Protein 3MVN (pdb70)

Secondary structure (DSSP, 8-state):
--EEEEEETTEEEEE----SHHHHHHHHHHHHHHHTTSPEEEEE----HHHHHHHTT-SEEEEE----HHHHHTT--S-EEEESSHHHH--HHHH--TT-EEE---S-GGGHHHHHHHHT-

B-factor: mean 29.91, std 10.22, range [14.6, 93.01]

InterPro domains:
  IPR000713 Mur ligase, N-terminal catalytic domain [PF01225] (5-102)
  IPR004101 Mur ligase, C-terminal [PF02875] (316-438)
  IPR005757 Murein peptide ligase [MF_02020] (4-452)
  IPR005757 Murein peptide ligase [TIGR01081] (5-451)
  IPR013221 Mur ligase, central [PF08245] (111-294)
  IPR036565 Mur-like, catalytic domain superfamily [G3DSA:3.40.1190.10] (94-316)
  IPR036565 Mur-like, catalytic domain superfamily [SSF53623] (97-311)
  IPR036615 Mur ligase, C-terminal domain superfamily [G3DSA:3.90.190.20] (317-453)
  IPR036615 Mur ligase, C-terminal domain superfamily [SSF53244] (314-451)
  IPR050061 Peptidoglycan biosynthesis MurCDEF [PTHR43445] (1-453)

Sequence (121 aa):
RLEVKGVVNNITVYDDFAHHPTAITATIDALRAKVGQQRILAVLEPRKHELATSLQDADSVFIYQPWQVSEVLANLAQPAISADDVDELVRIVQQAKPNDHILISNGAFGGIHQQKLLTALA

Radius of gyration: 12.87 Å; Cα contacts (8 Å, |Δi|>4): 225; chains: 1; bounding box: 28×33×29 Å

CATH classification: 3.90.190.20

Structure (mmCIF, N/CA/C/O backbone):
data_3MVN
#
_entry.id   3MVN
#
_cell.length_a   46.996
_cell.length_b   46.996
_cell.length_c   106.628
_cell.angle_alpha   90.00
_cell.angle_beta   90.00
_cell.angle_gamma   90.00
#
_symmetry.space_group_name_H-M   'P 41 21 2'
#
loop_
_entity.id
_entity.type
_entity.pdbx_description
1 polymer 'UDP-N-acetylmuramate:L-alanyl-gamma-D-glutamyl-medo-diaminopimelate ligase'
2 water water
#
loop_
_atom_site.group_PDB
_atom_site.id
_atom_site.type_symbol
_atom_site.label_atom_id
_atom_site.label_alt_id
_atom_site.label_comp_id
_atom_site.label_asym_id
_atom_site.label_entity_id
_atom_site.label_seq_id
_atom_site.pdbx_PDB_ins_code
_atom_site.Cartn_x
_atom_site.Cartn_y
_atom_site.Cartn_z
_atom_site.occupancy
_atom_site.B_iso_or_equiv
_atom_site.auth_seq_id
_atom_site.auth_comp_id
_atom_site.auth_asym_id
_atom_site.auth_atom_id
_atom_site.pdbx_PDB_model_num
ATOM 1 N N . ARG A 1 27 ? 36.696 -0.175 34.521 1.00 44.13 317 ARG A N 1
ATOM 2 C CA . ARG A 1 27 ? 35.887 -0.319 35.775 1.00 42.92 317 ARG A CA 1
ATOM 3 C C . ARG A 1 27 ? 35.717 1.037 36.453 1.00 40.09 317 ARG A C 1
ATOM 4 O O . ARG A 1 27 ? 36.702 1.678 36.817 1.00 39.85 317 ARG A O 1
ATOM 12 N N . LEU A 1 28 ? 34.470 1.478 36.619 1.00 36.34 318 LEU A N 1
ATOM 13 C CA . LEU A 1 28 ? 34.179 2.763 37.263 1.00 34.11 318 LEU A CA 1
ATOM 14 C C . LEU A 1 28 ? 35.038 3.869 36.658 1.00 33.04 318 LEU A C 1
ATOM 15 O O . LEU A 1 28 ? 35.762 4.594 37.358 1.00 32.06 318 LEU A O 1
ATOM 20 N N . GLU A 1 29 ? 34.962 3.979 35.336 1.00 30.74 319 GLU A N 1
ATOM 21 C CA . GLU A 1 29 ? 35.737 4.968 34.632 1.00 29.76 319 GLU A CA 1
ATOM 22 C C . GLU A 1 29 ? 35.032 6.284 34.814 1.00 26.29 319 GLU A C 1
ATOM 23 O O . GLU A 1 29 ? 33.848 6.409 34.479 1.00 24.46 319 GLU A O 1
ATOM 29 N N . VAL A 1 30 ? 35.768 7.280 35.289 1.00 24.38 320 VAL A N 1
ATOM 30 C CA . VAL A 1 30 ? 35.212 8.622 35.442 1.00 23.19 320 VAL A CA 1
ATOM 31 C C . VAL A 1 30 ? 35.169 9.310 34.087 1.00 23.48 320 VAL A C 1
ATOM 32 O O . VAL A 1 30 ? 36.193 9.498 33.461 1.00 23.53 320 VAL A O 1
ATOM 36 N N . LYS A 1 31 ? 33.963 9.647 33.635 1.00 22.43 321 LYS A N 1
ATOM 37 C CA . LYS A 1 31 ? 33.733 10.306 32.352 1.00 23.83 321 LYS A CA 1
ATOM 38 C C . LYS A 1 31 ? 33.718 11.807 32.454 1.00 24.45 321 LYS A C 1
ATOM 39 O O . LYS A 1 31 ? 33.987 12.490 31.481 1.00 25.10 321 LYS A O 1
ATOM 45 N N . GLY A 1 32 ? 33.414 12.320 33.628 1.00 24.81 322 GLY A N 1
ATOM 46 C CA . GLY A 1 32 ? 33.357 13.766 33.844 1.00 25.34 322 GLY A CA 1
ATOM 47 C C . GLY A 1 32 ? 32.812 14.146 35.211 1.00 26.01 322 GLY A C 1
ATOM 48 O O . GLY A 1 32 ? 32.325 13.294 35.970 1.00 25.14 322 GLY A O 1
ATOM 49 N N . VAL A 1 33 ? 32.919 15.449 35.512 1.00 27.41 323 VAL A N 1
ATOM 50 C CA . VAL A 1 33 ? 32.375 16.064 36.718 1.00 27.03 323 VAL A CA 1
ATOM 51 C C . VAL A 1 33 ? 31.771 17.385 36.296 1.00 27.96 323 VAL A C 1
ATOM 52 O O . VAL A 1 33 ? 32.423 18.208 35.632 1.00 30.26 323 VAL A O 1
ATOM 56 N N . VAL A 1 34 ? 30.499 17.561 36.618 1.00 26.28 324 VAL A N 1
ATOM 57 C CA . VAL A 1 34 ? 29.809 18.809 36.330 1.00 27.12 324 VAL A CA 1
ATOM 58 C C . VAL A 1 34 ? 29.016 19.192 37.572 1.00 25.63 324 VAL A C 1
ATOM 59 O O . VAL A 1 34 ? 28.306 18.361 38.098 1.00 25.13 324 VAL A O 1
ATOM 63 N N . ASN A 1 35 ? 29.157 20.417 38.063 1.00 25.69 325 ASN A N 1
ATOM 64 C CA . ASN A 1 35 ? 28.427 20.858 39.277 1.00 26.73 325 ASN A CA 1
ATOM 65 C C . ASN A 1 35 ? 28.682 19.912 40.464 1.00 25.54 325 ASN A C 1
ATOM 66 O O . ASN A 1 35 ? 27.776 19.574 41.238 1.00 24.60 325 ASN A O 1
ATOM 71 N N . ASN A 1 36 ? 29.938 19.477 40.565 1.00 24.14 326 ASN A N 1
ATOM 72 C CA . ASN A 1 36 ? 30.367 18.529 41.578 1.00 23.60 326 ASN A CA 1
ATOM 73 C C . ASN A 1 36 ? 29.652 17.175 41.551 1.00 22.48 326 ASN A C 1
ATOM 74 O O . ASN A 1 36 ? 29.607 16.474 42.562 1.00 20.44 326 ASN A O 1
ATOM 79 N N . ILE A 1 37 ? 29.100 16.820 40.388 1.00 21.30 327 ILE A N 1
ATOM 80 C CA . ILE A 1 37 ? 28.435 15.538 40.207 1.00 21.47 327 ILE A CA 1
ATOM 81 C C . ILE A 1 37 ? 29.320 14.717 39.313 1.00 21.42 327 ILE A C 1
ATOM 82 O O . ILE A 1 37 ? 29.647 15.176 38.209 1.00 21.89 327 ILE A O 1
ATOM 87 N N . THR A 1 38 ? 29.737 13.532 39.770 1.00 20.86 328 THR A N 1
ATOM 88 C CA . THR A 1 38 ? 30.676 12.700 39.000 1.00 21.21 328 THR A CA 1
ATOM 89 C C . THR A 1 38 ? 29.889 11.678 38.203 1.00 20.75 328 THR A C 1
ATOM 90 O O . THR A 1 38 ? 28.949 11.095 38.727 1.00 19.36 328 THR A O 1
ATOM 94 N N . VAL A 1 39 ? 30.241 11.536 36.929 1.00 20.65 329 VAL A N 1
ATOM 95 C CA . VAL A 1 39 ? 29.589 10.627 36.022 1.00 21.54 329 VAL A CA 1
ATOM 96 C C . VAL A 1 39 ? 30.609 9.525 35.674 1.00 20.88 329 VAL A C 1
ATOM 97 O O . VAL A 1 39 ? 31.750 9.800 35.275 1.00 22.51 329 VAL A O 1
ATOM 101 N N . TYR A 1 40 ? 30.202 8.278 35.875 1.00 20.02 330 TYR A N 1
ATOM 102 C CA . TYR A 1 40 ? 31.037 7.115 35.684 1.00 20.43 330 TYR A CA 1
ATOM 103 C C . TYR A 1 40 ? 30.407 6.176 34.674 1.00 21.82 330 TYR A C 1
ATOM 104 O O . TYR A 1 40 ? 29.179 6.065 34.636 1.00 20.14 330 TYR A O 1
ATOM 113 N N . ASP A 1 41 ? 31.238 5.446 33.917 1.00 21.35 331 ASP A N 1
ATOM 114 C CA . ASP A 1 41 ? 30.732 4.337 33.083 1.00 23.16 331 ASP A CA 1
ATOM 115 C C . ASP A 1 41 ? 31.261 3.010 33.592 1.00 23.68 331 ASP A C 1
ATOM 116 O O . ASP A 1 41 ? 32.425 2.906 33.992 1.00 24.57 331 ASP A O 1
ATOM 121 N N . ASP A 1 42 ? 30.431 1.982 33.572 1.00 24.18 332 ASP A N 1
ATOM 122 C CA . ASP A 1 42 ? 30.907 0.627 33.917 1.00 23.79 332 ASP A CA 1
ATOM 123 C C . ASP A 1 42 ? 30.130 -0.362 33.055 1.00 24.48 332 ASP A C 1
ATOM 124 O O . ASP A 1 42 ? 28.967 -0.127 32.745 1.00 24.08 332 ASP A O 1
ATOM 129 N N . PHE A 1 43 ? 30.762 -1.480 32.702 1.00 25.47 333 PHE A N 1
ATOM 130 C CA . PHE A 1 43 ? 30.134 -2.470 31.850 1.00 27.21 333 PHE A CA 1
ATOM 131 C C . PHE A 1 43 ? 29.153 -3.421 32.558 1.00 28.18 333 PHE A C 1
ATOM 132 O O . PHE A 1 43 ? 28.474 -4.201 31.878 1.00 28.65 333 PHE A O 1
ATOM 140 N N . ALA A 1 44 ? 29.060 -3.378 33.892 1.00 27.77 334 ALA A N 1
ATOM 141 C CA . ALA A 1 44 ? 28.277 -4.350 34.636 1.00 28.99 334 ALA A CA 1
ATOM 142 C C . ALA A 1 44 ? 26.844 -4.291 34.200 1.00 29.16 334 ALA A C 1
ATOM 143 O O . ALA A 1 44 ? 26.289 -3.207 34.017 1.00 29.06 334 ALA A O 1
ATOM 145 N N . HIS A 1 45 ? 26.246 -5.453 33.978 1.00 29.72 335 HIS A N 1
ATOM 146 C CA . HIS A 1 45 ? 24.815 -5.486 33.661 1.00 30.83 335 HIS A CA 1
ATOM 147 C C . HIS A 1 45 ? 24.116 -6.782 34.067 1.00 32.06 335 HIS A C 1
ATOM 148 O O . HIS A 1 45 ? 22.966 -6.999 33.675 1.00 34.98 335 HIS A O 1
ATOM 155 N N . HIS A 1 46 ? 24.801 -7.650 34.814 1.00 32.17 336 HIS A N 1
ATOM 156 C CA . HIS A 1 46 ? 24.200 -8.844 35.434 1.00 33.35 336 HIS A CA 1
ATOM 157 C C . HIS A 1 46 ? 24.260 -8.674 36.975 1.00 31.53 336 HIS A C 1
ATOM 158 O O . HIS A 1 46 ? 25.162 -8.004 37.483 1.00 29.20 336 HIS A O 1
ATOM 165 N N . PRO A 1 47 ? 23.280 -9.237 37.717 1.00 30.96 337 PRO A N 1
ATOM 166 C CA . PRO A 1 47 ? 23.229 -9.023 39.182 1.00 30.58 337 PRO A CA 1
ATOM 167 C C . PRO A 1 47 ? 24.552 -9.088 39.962 1.00 30.58 337 PRO A C 1
ATOM 168 O O . PRO A 1 47 ? 24.862 -8.170 40.733 1.00 28.72 337 PRO A O 1
ATOM 172 N N . THR A 1 48 ? 25.301 -10.175 39.798 1.00 30.78 338 THR A N 1
ATOM 173 C CA . THR A 1 48 ? 26.583 -10.330 40.497 1.00 31.79 338 THR A CA 1
ATOM 174 C C . THR A 1 48 ? 27.565 -9.174 40.213 1.00 29.91 338 THR A C 1
ATOM 175 O O . THR A 1 48 ? 28.144 -8.585 41.142 1.00 29.38 338 THR A O 1
ATOM 179 N N . ALA A 1 49 ? 27.741 -8.808 38.951 1.00 28.46 339 ALA A N 1
ATOM 180 C CA . ALA A 1 49 ? 28.633 -7.680 38.640 1.00 28.48 339 ALA A CA 1
ATOM 181 C C . ALA A 1 49 ? 28.050 -6.329 39.086 1.00 26.72 339 ALA A C 1
ATOM 182 O O . ALA A 1 49 ? 28.789 -5.433 39.506 1.00 25.93 339 ALA A O 1
ATOM 184 N N . ILE A 1 50 ? 26.727 -6.150 38.974 1.00 27.06 340 ILE A N 1
ATOM 185 C CA . ILE A 1 50 ? 26.100 -4.896 39.430 1.00 25.28 340 ILE A CA 1
ATOM 186 C C . ILE A 1 50 ? 26.355 -4.715 40.935 1.00 25.44 340 ILE A C 1
ATOM 187 O O . ILE A 1 50 ? 26.750 -3.642 41.398 1.00 24.13 340 ILE A O 1
ATOM 192 N N . THR A 1 51 ? 26.174 -5.793 41.682 1.00 26.94 341 THR A N 1
ATOM 193 C CA . THR A 1 51 ? 26.401 -5.789 43.141 1.00 27.25 341 THR A CA 1
ATOM 194 C C . THR A 1 51 ? 27.813 -5.390 43.444 1.00 26.60 341 THR A C 1
ATOM 195 O O . THR A 1 51 ? 28.034 -4.493 44.253 1.00 27.38 341 THR A O 1
ATOM 199 N N . ALA A 1 52 ? 28.779 -6.045 42.791 1.00 27.55 342 ALA A N 1
ATOM 200 C CA . ALA A 1 52 ? 30.200 -5.736 43.005 1.00 27.22 342 ALA A CA 1
ATOM 201 C C . ALA A 1 52 ? 30.542 -4.287 42.677 1.00 26.48 342 ALA A C 1
ATOM 202 O O . ALA A 1 52 ? 31.321 -3.640 43.388 1.00 25.45 342 ALA A O 1
ATOM 204 N N . THR A 1 53 ? 30.008 -3.808 41.558 1.00 25.90 343 THR A N 1
ATOM 205 C CA . THR A 1 53 ? 30.288 -2.478 41.081 1.00 25.23 343 THR A CA 1
ATOM 206 C C . THR A 1 53 ? 29.759 -1.373 42.004 1.00 23.64 343 THR A C 1
ATOM 207 O O . THR A 1 53 ? 30.477 -0.433 42.299 1.00 22.50 343 THR A O 1
ATOM 211 N N . ILE A 1 54 ? 28.516 -1.479 42.447 1.00 22.85 344 ILE A N 1
ATOM 212 C CA . ILE A 1 54 ? 27.974 -0.527 43.427 1.00 22.76 344 ILE A CA 1
ATOM 213 C C . ILE A 1 54 ? 28.771 -0.595 44.737 1.00 23.22 344 ILE A C 1
ATOM 214 O O . ILE A 1 54 ? 29.125 0.446 45.293 1.00 22.16 344 ILE A O 1
ATOM 219 N N . ASP A 1 55 ? 29.133 -1.797 45.171 1.00 23.58 345 ASP A N 1
ATOM 220 C CA . ASP A 1 55 ? 29.926 -1.947 46.386 1.00 26.53 345 ASP A CA 1
ATOM 221 C C . ASP A 1 55 ? 31.301 -1.315 46.285 1.00 26.00 345 ASP A C 1
ATOM 222 O O . ASP A 1 55 ? 31.806 -0.722 47.250 1.00 26.28 345 ASP A O 1
ATOM 227 N N . ALA A 1 56 ? 31.934 -1.472 45.129 1.00 26.07 346 ALA A N 1
ATOM 228 C CA . ALA A 1 56 ? 33.247 -0.873 44.909 1.00 25.67 346 ALA A CA 1
ATOM 229 C C . ALA A 1 56 ? 33.144 0.649 44.924 1.00 24.25 346 ALA A C 1
ATOM 230 O O . ALA A 1 56 ? 34.007 1.326 45.474 1.00 24.80 346 ALA A O 1
ATOM 232 N N . LEU A 1 57 ? 32.054 1.188 44.382 1.00 22.58 347 LEU A N 1
ATOM 233 C CA . LEU A 1 57 ? 31.864 2.634 44.346 1.00 21.58 347 LEU A CA 1
ATOM 234 C C . LEU A 1 57 ? 31.585 3.153 45.760 1.00 22.31 347 LEU A C 1
ATOM 235 O O . LEU A 1 57 ? 32.130 4.170 46.167 1.00 22.16 347 LEU A O 1
ATOM 240 N N . ARG A 1 58 ? 30.734 2.438 46.497 1.00 22.82 348 ARG A N 1
ATOM 241 C CA . ARG A 1 58 ? 30.384 2.789 47.879 1.00 22.65 348 ARG A CA 1
ATOM 242 C C . ARG A 1 58 ? 31.609 2.872 48.758 1.00 23.23 348 ARG A C 1
ATOM 243 O O . ARG A 1 58 ? 31.708 3.751 49.603 1.00 23.66 348 ARG A O 1
ATOM 251 N N . ALA A 1 59 ? 32.525 1.935 48.560 1.00 23.80 349 ALA A N 1
ATOM 252 C CA . ALA A 1 59 ? 33.787 1.906 49.266 1.00 25.52 349 ALA A CA 1
ATOM 253 C C . ALA A 1 59 ? 34.576 3.215 49.121 1.00 25.76 349 ALA A C 1
ATOM 254 O O . ALA A 1 59 ? 35.308 3.591 50.018 1.00 25.13 349 ALA A O 1
ATOM 256 N N . LYS A 1 60 ? 34.413 3.893 48.004 1.00 25.75 350 LYS A N 1
ATOM 257 C CA . LYS A 1 60 ? 35.125 5.168 47.726 1.00 26.00 350 LYS A CA 1
ATOM 258 C C . LYS A 1 60 ? 34.314 6.410 48.085 1.00 25.55 350 LYS A C 1
ATOM 259 O O . LYS A 1 60 ? 34.900 7.416 48.488 1.00 25.70 350 LYS A O 1
ATOM 265 N N . VAL A 1 61 ? 32.982 6.365 47.917 1.00 24.62 351 VAL A N 1
ATOM 266 C CA . VAL A 1 61 ? 32.151 7.552 48.075 1.00 23.40 351 VAL A CA 1
ATOM 267 C C . VAL A 1 61 ? 31.507 7.659 49.459 1.00 24.79 351 VAL A C 1
ATOM 268 O O . VAL A 1 61 ? 31.074 8.739 49.822 1.00 23.33 351 VAL A O 1
ATOM 272 N N . GLY A 1 62 ? 31.512 6.562 50.234 1.00 24.69 352 GLY A N 1
ATOM 273 C CA . GLY A 1 62 ? 31.036 6.597 51.620 1.00 26.11 352 GLY A CA 1
ATOM 274 C C . GLY A 1 62 ? 29.578 6.962 51.572 1.00 25.90 352 GLY A C 1
ATOM 275 O O . GLY A 1 62 ? 28.848 6.444 50.740 1.00 24.43 352 GLY A O 1
ATOM 276 N N . GLN A 1 63 ? 29.167 7.908 52.405 1.00 27.40 353 GLN A N 1
ATOM 277 C CA . GLN A 1 63 ? 27.742 8.278 52.472 1.00 28.18 353 GLN A CA 1
ATOM 278 C C . GLN A 1 63 ? 27.199 9.158 51.336 1.00 27.06 353 GLN A C 1
ATOM 279 O O . GLN A 1 63 ? 25.989 9.457 51.309 1.00 26.41 353 GLN A O 1
ATOM 285 N N . GLN A 1 64 ? 28.064 9.558 50.396 1.00 26.47 354 GLN A N 1
ATOM 286 C CA . GLN A 1 64 ? 27.595 10.363 49.243 1.00 24.79 354 GLN A CA 1
ATOM 287 C C . GLN A 1 64 ? 26.721 9.487 48.353 1.00 23.58 354 GLN A C 1
ATOM 288 O O . GLN A 1 64 ? 26.868 8.251 48.344 1.00 22.83 354 GLN A O 1
ATOM 294 N N . ARG A 1 65 ? 25.794 10.124 47.637 1.00 22.43 355 ARG A N 1
ATOM 295 C CA . ARG A 1 65 ? 24.736 9.408 46.966 1.00 23.01 355 ARG A CA 1
ATOM 296 C C . ARG A 1 65 ? 25.224 8.765 45.681 1.00 21.30 355 ARG A C 1
ATOM 297 O O . ARG A 1 65 ? 25.993 9.372 44.946 1.00 22.19 355 ARG A O 1
ATOM 305 N N . ILE A 1 66 ? 24.834 7.517 45.496 1.00 21.61 356 ILE A N 1
ATOM 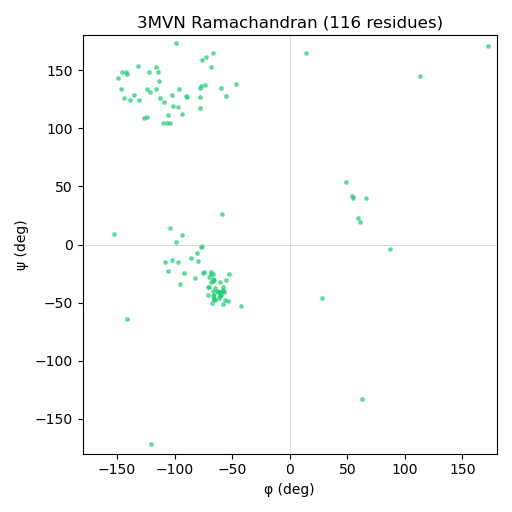306 C CA . ILE A 1 66 ? 24.957 6.769 44.254 1.00 19.81 356 ILE A CA 1
ATOM 307 C C . ILE A 1 66 ? 23.608 6.741 43.527 1.00 20.60 356 ILE A C 1
ATOM 308 O O . ILE A 1 66 ? 22.584 6.188 44.047 1.00 19.51 356 ILE A O 1
ATOM 313 N N . LEU A 1 67 ? 23.620 7.301 42.309 1.00 19.48 357 LEU A N 1
ATOM 314 C CA . LEU A 1 67 ? 22.474 7.248 41.409 1.00 20.12 357 LEU A CA 1
ATOM 315 C C . LEU A 1 67 ? 22.813 6.185 40.348 1.00 19.54 357 LEU A C 1
ATOM 316 O O . LEU A 1 67 ? 23.666 6.396 39.473 1.00 18.72 357 LEU A O 1
ATOM 321 N N . ALA A 1 68 ? 22.195 5.019 40.471 1.00 18.90 358 ALA A N 1
ATOM 322 C CA . ALA A 1 68 ? 22.522 3.895 39.607 1.00 19.94 358 ALA A CA 1
ATOM 323 C C . ALA A 1 68 ? 21.657 3.939 38.367 1.00 19.87 358 ALA A C 1
ATOM 324 O O . ALA A 1 68 ? 20.441 3.991 38.486 1.00 21.23 358 ALA A O 1
ATOM 326 N N . VAL A 1 69 ? 22.281 3.889 37.192 1.00 19.98 359 VAL A N 1
ATOM 327 C CA . VAL A 1 69 ? 21.568 4.009 35.893 1.00 20.57 359 VAL A CA 1
ATOM 328 C C . VAL A 1 69 ? 21.892 2.770 35.057 1.00 20.78 359 VAL A C 1
ATOM 329 O O . VAL A 1 69 ? 23.020 2.605 34.634 1.00 22.91 359 VAL A O 1
ATOM 333 N N . LEU A 1 70 ? 20.918 1.881 34.862 1.00 21.21 360 LEU A N 1
ATOM 334 C CA . LEU A 1 70 ? 21.146 0.552 34.282 1.00 21.85 360 LEU A CA 1
ATOM 335 C C . LEU A 1 70 ? 20.428 0.374 32.962 1.00 23.41 360 LEU A C 1
ATOM 336 O O . LEU A 1 70 ? 19.234 0.694 32.827 1.00 23.12 360 LEU A O 1
ATOM 341 N N . GLU A 1 71 ? 21.166 -0.168 31.995 1.00 24.17 361 GLU A N 1
ATOM 342 C CA . GLU A 1 71 ? 20.583 -0.702 30.801 1.00 26.64 361 GLU A CA 1
ATOM 343 C C . GLU A 1 71 ? 20.742 -2.225 30.855 1.00 29.05 361 GLU A C 1
ATOM 344 O O . GLU A 1 71 ? 21.857 -2.739 30.655 1.00 29.14 361 GLU A O 1
ATOM 350 N N . PRO A 1 72 ? 19.647 -2.945 31.152 1.00 30.81 362 PRO A N 1
ATOM 351 C CA . PRO A 1 72 ? 19.713 -4.408 31.131 1.00 33.63 362 PRO A CA 1
ATOM 352 C C . PRO A 1 72 ? 19.698 -4.999 29.716 1.00 36.06 362 PRO A C 1
ATOM 353 O O . PRO A 1 72 ? 19.228 -4.340 28.764 1.00 36.37 362 PRO A O 1
ATOM 357 N N . ARG A 1 73 ? 20.188 -6.241 29.605 1.00 38.40 363 ARG A N 1
ATOM 358 C CA . ARG A 1 73 ? 20.103 -7.053 28.381 1.00 40.87 363 ARG A CA 1
ATOM 359 C C . ARG A 1 73 ? 19.100 -8.213 28.534 1.00 42.50 363 ARG A C 1
ATOM 360 O O . ARG A 1 73 ? 18.649 -8.493 29.649 1.00 42.53 363 ARG A O 1
ATOM 368 N N . LYS A 1 83 ? 15.437 -11.148 38.663 1.00 51.89 373 LYS A N 1
ATOM 369 C CA . LYS A 1 83 ? 14.347 -10.183 38.899 1.00 51.34 373 LYS A CA 1
ATOM 370 C C . LYS A 1 83 ? 14.310 -9.715 40.346 1.00 49.79 373 LYS A C 1
ATOM 371 O O . LYS A 1 83 ? 14.526 -8.528 40.608 1.00 47.44 373 LYS A O 1
ATOM 377 N N . HIS A 1 84 ? 14.046 -10.635 41.280 1.00 49.57 374 HIS A N 1
ATOM 378 C CA . HIS A 1 84 ? 14.367 -10.355 42.687 1.00 48.16 374 HIS A CA 1
ATOM 379 C C . HIS A 1 84 ? 15.890 -10.265 42.887 1.00 44.64 374 HIS A C 1
ATOM 380 O O . HIS A 1 84 ? 16.355 -9.372 43.589 1.00 42.61 374 HIS A O 1
ATOM 387 N N . GLU A 1 85 ? 16.661 -11.138 42.240 1.00 41.59 375 GLU A N 1
ATOM 388 C CA . GLU A 1 85 ? 18.111 -10.961 42.242 1.00 39.50 375 GLU A CA 1
ATOM 389 C C . GLU A 1 85 ? 18.551 -9.603 41.664 1.00 35.84 375 GLU A C 1
ATOM 390 O O . GLU A 1 85 ? 19.477 -8.985 42.183 1.00 32.72 375 GLU A O 1
ATOM 396 N N . LEU A 1 86 ? 17.908 -9.139 40.597 1.00 33.74 376 LEU A N 1
ATOM 397 C CA . LEU A 1 86 ? 18.298 -7.854 40.035 1.00 32.74 376 LEU A CA 1
ATOM 398 C C . LEU A 1 86 ? 17.988 -6.741 41.029 1.00 30.94 376 LEU A C 1
ATOM 399 O O . LEU A 1 86 ? 18.830 -5.886 41.264 1.00 30.35 376 LEU A O 1
ATOM 404 N N . ALA A 1 87 ? 16.784 -6.741 41.604 1.00 30.29 377 ALA A N 1
ATOM 405 C CA . ALA A 1 87 ? 16.449 -5.746 42.623 1.00 30.11 377 ALA A CA 1
ATOM 406 C C . ALA A 1 87 ? 17.471 -5.730 43.757 1.00 29.10 377 ALA A C 1
ATOM 407 O O . ALA A 1 87 ? 17.941 -4.673 44.168 1.00 28.11 377 ALA A O 1
ATOM 409 N N . THR A 1 88 ? 17.798 -6.922 44.274 1.00 29.49 378 THR A N 1
ATOM 410 C CA . THR A 1 88 ? 18.764 -7.033 45.364 1.00 28.62 378 THR A CA 1
ATOM 411 C C . THR A 1 88 ? 20.093 -6.428 44.984 1.00 26.46 378 THR A C 1
ATOM 412 O O . THR A 1 88 ? 20.725 -5.761 45.812 1.00 24.92 378 THR A O 1
ATOM 416 N N . SER A 1 89 ? 20.497 -6.587 43.725 1.00 25.80 379 SER A N 1
ATOM 417 C CA . SER A 1 89 ? 21.802 -6.071 43.268 1.00 25.38 379 SER A CA 1
ATOM 418 C C . SER A 1 89 ? 21.830 -4.552 43.297 1.00 24.48 379 SER A C 1
ATOM 419 O O . SER A 1 89 ? 22.895 -3.967 43.445 1.00 24.02 379 SER A O 1
ATOM 422 N N . LEU A 1 90 ? 20.659 -3.925 43.202 1.00 23.54 380 LEU A N 1
ATOM 423 C CA . LEU A 1 90 ? 20.562 -2.468 43.128 1.00 23.92 380 LEU A CA 1
ATOM 424 C C . LEU A 1 90 ? 20.226 -1.791 44.450 1.00 24.29 380 LEU A C 1
ATOM 425 O O . LEU A 1 90 ? 20.146 -0.557 44.517 1.00 25.70 380 LEU A O 1
ATOM 430 N N . GLN A 1 91 ? 20.099 -2.572 45.508 1.00 25.03 381 GLN A N 1
ATOM 431 C CA . GLN A 1 91 ? 19.526 -2.075 46.753 1.00 25.48 381 GLN A CA 1
ATOM 432 C C . GLN A 1 91 ? 20.328 -1.049 47.519 1.00 23.58 381 GLN A C 1
ATOM 433 O O . GLN A 1 91 ? 19.720 -0.301 48.266 1.00 21.47 381 GLN A O 1
ATOM 439 N N . ASP A 1 92 ? 21.661 -1.003 47.326 1.00 22.31 382 ASP A N 1
ATOM 440 C CA . ASP A 1 92 ? 22.483 -0.055 48.000 1.00 22.95 382 ASP A CA 1
ATOM 441 C C . ASP A 1 92 ? 22.437 1.313 47.350 1.00 23.02 382 ASP A C 1
ATOM 442 O O . ASP A 1 92 ? 22.863 2.304 47.977 1.00 23.64 382 ASP A O 1
ATOM 447 N N . ALA A 1 93 ? 21.919 1.408 46.122 1.00 22.44 383 ALA A N 1
ATOM 448 C CA . ALA A 1 93 ? 21.965 2.699 45.413 1.00 21.53 383 ALA A CA 1
ATOM 449 C C . ALA A 1 93 ? 20.893 3.598 45.969 1.00 20.68 383 ALA A C 1
ATOM 450 O O . ALA A 1 93 ? 19.750 3.155 46.199 1.00 21.74 383 ALA A O 1
ATOM 452 N N . ASP A 1 94 ? 21.278 4.854 46.190 1.00 20.57 384 ASP A N 1
ATOM 453 C CA . ASP A 1 94 ? 20.372 5.856 46.768 1.00 21.57 384 ASP A CA 1
ATOM 454 C C . ASP A 1 94 ? 19.166 6.220 45.882 1.00 21.83 384 ASP A C 1
ATOM 455 O O . ASP A 1 94 ? 18.082 6.578 46.376 1.00 22.72 384 ASP A O 1
ATOM 460 N N . SER A 1 95 ? 19.365 6.140 44.576 1.00 22.30 385 SER A N 1
ATOM 461 C CA . SER A 1 95 ? 18.283 6.301 43.602 1.00 21.03 385 SER A CA 1
ATOM 462 C C . SER A 1 95 ? 18.634 5.428 42.391 1.00 19.79 385 SER A C 1
ATOM 463 O O . SER A 1 95 ? 19.831 5.235 42.048 1.00 19.55 385 SER A O 1
ATOM 466 N N . VAL A 1 96 ? 17.605 4.831 41.804 1.00 20.14 386 VAL A N 1
ATOM 467 C CA . VAL A 1 96 ? 17.748 3.829 40.755 1.00 19.58 386 VAL A CA 1
ATOM 468 C C . VAL A 1 96 ? 16.962 4.256 39.504 1.00 20.87 386 VAL A C 1
ATOM 469 O O . VAL A 1 96 ? 15.796 4.689 39.579 1.00 19.78 386 VAL A O 1
ATOM 473 N N . PHE A 1 97 ? 17.634 4.131 38.355 1.00 21.93 387 PHE A N 1
ATOM 474 C CA . PHE A 1 97 ? 17.064 4.450 37.044 1.00 22.56 387 PHE A CA 1
ATOM 475 C C . PHE A 1 97 ? 17.334 3.283 36.099 1.00 23.61 387 PHE A C 1
ATOM 476 O O . PHE A 1 97 ? 18.485 2.861 35.909 1.00 24.23 387 PHE A O 1
ATOM 484 N N . ILE A 1 98 ? 16.285 2.747 35.506 1.00 25.25 388 ILE A N 1
ATOM 485 C CA . ILE A 1 98 ? 16.442 1.678 34.534 1.00 26.42 388 ILE A CA 1
ATOM 486 C C . ILE A 1 98 ? 15.854 2.038 33.169 1.00 27.72 388 ILE A C 1
ATOM 487 O O . ILE A 1 98 ? 14.711 2.451 33.053 1.00 27.35 388 ILE A O 1
ATOM 492 N N . TYR A 1 99 ? 16.646 1.817 32.132 1.00 28.77 389 TYR A N 1
ATOM 493 C CA . TYR A 1 99 ? 16.209 2.042 30.757 1.00 31.11 389 TYR A CA 1
ATOM 494 C C . TYR A 1 99 ? 15.597 0.757 30.266 1.00 33.71 389 TYR A C 1
ATOM 495 O O . TYR A 1 99 ? 16.215 -0.304 30.363 1.00 34.24 389 TYR A O 1
ATOM 504 N N . GLN A 1 100 ? 14.383 0.823 29.745 1.00 36.57 390 GLN A N 1
ATOM 505 C CA . GLN 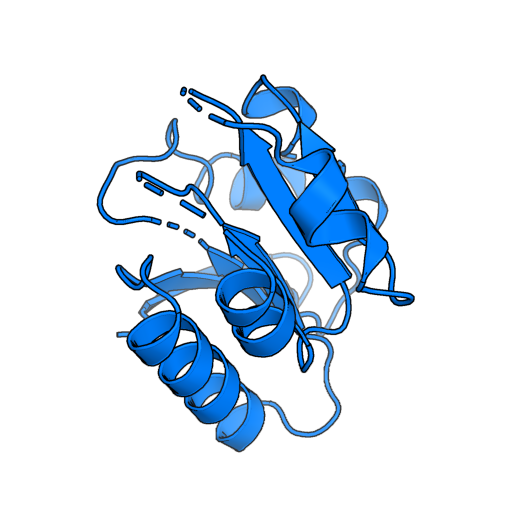A 1 100 ? 13.753 -0.390 29.208 1.00 40.91 390 GLN A CA 1
ATOM 506 C C . GLN A 1 100 ? 13.759 -0.299 27.690 1.00 42.97 390 GLN A C 1
ATOM 507 O O . GLN A 1 100 ? 12.987 0.450 27.105 1.00 41.58 390 GLN A O 1
ATOM 513 N N . PRO A 1 101 ? 14.664 -1.057 27.056 1.00 45.83 391 PRO A N 1
ATOM 514 C CA . PRO A 1 101 ? 14.875 -0.960 25.631 1.00 47.65 391 PRO A CA 1
ATOM 515 C C . PRO A 1 101 ? 13.839 -1.773 24.899 1.00 48.86 391 PRO A C 1
ATOM 516 O O . PRO A 1 101 ? 13.638 -1.535 23.709 1.00 51.25 391 PRO A O 1
ATOM 520 N N . TRP A 1 106 ? 10.777 -8.529 29.119 1.00 59.39 396 TRP A N 1
ATOM 521 C CA . TRP A 1 106 ? 10.310 -8.615 30.505 1.00 58.80 396 TRP A CA 1
ATOM 522 C C . TRP A 1 106 ? 10.085 -7.241 31.150 1.00 57.39 396 TRP A C 1
ATOM 523 O O . TRP A 1 106 ? 10.549 -6.205 30.650 1.00 56.93 396 TRP A O 1
ATOM 534 N N . GLN A 1 107 ? 9.377 -7.267 32.278 1.00 56.70 397 GLN A N 1
ATOM 535 C CA . GLN A 1 107 ? 8.789 -6.084 32.884 1.00 55.64 397 GLN A CA 1
ATOM 536 C C . GLN A 1 107 ? 9.676 -5.518 33.998 1.00 53.47 397 GLN A C 1
ATOM 537 O O . GLN A 1 107 ? 9.922 -6.167 35.024 1.00 53.65 397 GLN A O 1
ATOM 543 N N . VAL A 1 108 ? 10.120 -4.294 33.786 1.00 51.46 398 VAL A N 1
ATOM 544 C CA . VAL A 1 108 ? 11.004 -3.600 34.721 1.00 49.05 398 VAL A CA 1
ATOM 545 C C . VAL A 1 108 ? 10.280 -3.215 36.025 1.00 47.63 398 VAL A C 1
ATOM 546 O O . VAL A 1 108 ? 10.897 -3.154 37.093 1.00 46.65 398 VAL A O 1
ATOM 550 N N . SER A 1 109 ? 8.968 -3.016 35.937 1.00 47.14 399 SER A N 1
ATOM 551 C CA . SER A 1 109 ? 8.162 -2.596 37.070 1.00 46.97 399 SER A CA 1
ATOM 552 C C . SER A 1 109 ? 8.206 -3.601 38.203 1.00 46.57 399 SER A C 1
ATOM 553 O O . SER A 1 109 ? 8.120 -3.243 39.390 1.00 46.08 399 SER A O 1
ATOM 556 N N . GLU A 1 110 ? 8.338 -4.866 37.838 1.00 46.13 400 GLU A N 1
ATOM 557 C CA . GLU A 1 110 ? 8.369 -5.914 38.827 1.00 46.03 400 GLU A CA 1
ATOM 558 C C . GLU A 1 110 ? 9.702 -5.825 39.578 1.00 42.56 400 GLU A C 1
ATOM 559 O O . GLU A 1 110 ? 9.748 -6.032 40.785 1.00 43.30 400 GLU A O 1
ATOM 565 N N . VAL A 1 111 ? 10.771 -5.473 38.883 1.00 39.02 401 VAL A N 1
ATOM 566 C CA . VAL A 1 111 ? 12.050 -5.279 39.546 1.00 36.14 401 VAL A CA 1
ATOM 567 C C . VAL A 1 111 ? 12.009 -4.073 40.500 1.00 34.21 401 VAL A C 1
ATOM 568 O O . VAL A 1 111 ? 12.472 -4.133 41.637 1.00 34.36 401 VAL A O 1
ATOM 572 N N . LEU A 1 112 ? 11.437 -2.977 40.048 1.00 31.93 402 LEU A N 1
ATOM 573 C CA . LEU A 1 112 ? 11.476 -1.767 40.854 1.00 31.19 402 LEU A CA 1
ATOM 574 C C . LEU A 1 112 ? 10.511 -1.788 42.055 1.00 30.53 402 LEU A C 1
ATOM 575 O O . LEU A 1 112 ? 10.730 -1.110 43.035 1.00 28.62 402 LEU A O 1
ATOM 580 N N . ALA A 1 113 ? 9.449 -2.569 41.975 1.00 31.62 403 ALA A N 1
ATOM 581 C CA . ALA A 1 113 ? 8.526 -2.710 43.098 1.00 33.21 403 ALA A CA 1
ATOM 582 C C . ALA A 1 113 ? 9.220 -3.087 44.425 1.00 33.83 403 ALA A C 1
ATOM 583 O O . ALA A 1 113 ? 8.701 -2.800 45.506 1.00 33.68 403 ALA A O 1
ATOM 585 N N . ASN A 1 114 ? 10.384 -3.722 44.362 1.00 33.75 404 ASN A N 1
ATOM 586 C CA . ASN A 1 114 ? 11.048 -4.168 45.598 1.00 35.14 404 ASN A CA 1
ATOM 587 C C . ASN A 1 114 ? 11.906 -3.092 46.241 1.00 32.86 404 ASN A C 1
ATOM 588 O O . ASN A 1 114 ? 12.357 -3.236 47.391 1.00 33.80 404 ASN A O 1
ATOM 593 N N . LEU A 1 115 ? 12.124 -2.015 45.508 1.00 29.99 405 LEU A N 1
ATOM 594 C CA . LEU A 1 115 ? 13.021 -0.979 45.963 1.00 28.45 405 LEU A CA 1
ATOM 595 C C . LEU A 1 115 ? 12.164 0.162 46.495 1.00 26.86 405 LEU A C 1
ATOM 596 O O . LEU A 1 115 ? 11.292 0.608 45.792 1.00 26.96 405 LEU A O 1
ATOM 601 N N . ALA A 1 116 ? 12.419 0.635 47.717 1.00 25.15 406 ALA A N 1
ATOM 602 C CA . ALA A 1 116 ? 11.611 1.722 48.310 1.00 24.28 406 ALA A CA 1
ATOM 603 C C . ALA A 1 116 ? 12.337 3.092 48.251 1.00 23.57 406 ALA A C 1
ATOM 604 O O . ALA A 1 116 ? 11.750 4.162 48.498 1.00 24.83 406 ALA A O 1
ATOM 606 N N . GLN A 1 117 ? 13.632 3.076 47.953 1.00 22.94 407 GLN A N 1
ATOM 607 C CA . GLN A 1 117 ? 14.274 4.306 47.533 1.00 22.22 407 GLN A CA 1
ATOM 608 C C . GLN A 1 117 ? 13.704 4.732 46.167 1.00 21.51 407 GLN A C 1
ATOM 609 O O . GLN A 1 117 ? 13.023 3.958 45.490 1.00 21.41 407 GLN A O 1
ATOM 615 N N . PRO A 1 118 ? 13.939 5.985 45.781 1.00 21.68 408 PRO A N 1
ATOM 616 C CA . PRO A 1 118 ? 13.431 6.372 44.474 1.00 22.16 408 PRO A CA 1
ATOM 617 C C . PRO A 1 118 ? 13.942 5.435 43.383 1.00 21.56 408 PRO A C 1
ATOM 618 O O . PRO A 1 118 ? 15.149 5.165 43.292 1.00 22.29 408 PRO A O 1
ATOM 622 N N . ALA A 1 119 ? 12.994 4.914 42.607 1.00 20.82 409 ALA A N 1
ATOM 623 C CA . ALA A 1 119 ? 13.290 3.960 41.549 1.00 21.23 409 ALA A CA 1
ATOM 624 C C . ALA A 1 119 ? 12.360 4.218 40.392 1.00 21.15 409 ALA A C 1
ATOM 625 O O . ALA A 1 119 ? 11.117 4.267 40.572 1.00 23.74 409 ALA A O 1
ATOM 627 N N . ILE A 1 120 ? 12.953 4.403 39.218 1.00 21.22 410 ILE A N 1
ATOM 628 C CA . ILE A 1 120 ? 12.184 4.787 38.033 1.00 22.78 410 ILE A CA 1
ATOM 629 C C . ILE A 1 120 ? 12.692 4.086 36.783 1.00 23.34 410 ILE A C 1
ATOM 630 O O . ILE A 1 120 ? 13.893 3.852 36.627 1.00 22.65 410 ILE A O 1
ATOM 635 N N . SER A 1 121 ? 11.771 3.787 35.873 1.00 24.14 411 SER A N 1
ATOM 636 C CA . SER A 1 121 ? 12.167 3.282 34.542 1.00 25.66 411 SER A CA 1
ATOM 637 C C . SER A 1 121 ? 11.746 4.274 33.462 1.00 26.21 411 SER A C 1
ATOM 638 O O . SER A 1 121 ? 10.793 5.039 33.645 1.00 26.74 411 SER A O 1
ATOM 641 N N . ALA A 1 122 ? 12.465 4.278 32.337 1.00 25.44 412 ALA A N 1
ATOM 642 C CA . ALA A 1 122 ? 12.115 5.100 31.192 1.00 25.55 412 ALA A CA 1
ATOM 643 C C . ALA A 1 122 ? 12.406 4.279 29.940 1.00 26.45 412 ALA A C 1
ATOM 644 O O . ALA A 1 122 ? 13.310 3.414 29.925 1.00 26.50 412 ALA A O 1
ATOM 646 N N . ASP A 1 123 ? 11.609 4.517 28.914 1.00 27.98 413 ASP A N 1
ATOM 647 C CA . ASP A 1 123 ? 11.766 3.796 27.641 1.00 29.96 413 ASP A CA 1
ATOM 648 C C . ASP A 1 123 ? 12.422 4.653 26.555 1.00 30.14 413 ASP A C 1
ATOM 649 O O . ASP A 1 123 ? 12.407 4.269 25.383 1.00 31.53 413 ASP A O 1
ATOM 654 N N . ASP A 1 124 ? 13.021 5.783 26.952 1.00 28.38 414 ASP A N 1
ATOM 655 C CA . ASP A 1 124 ? 13.663 6.705 26.026 1.00 28.06 414 ASP A CA 1
ATOM 656 C C . ASP A 1 124 ? 14.845 7.311 26.755 1.00 25.72 414 ASP A C 1
ATOM 657 O O . ASP A 1 124 ? 14.712 7.714 27.903 1.00 24.02 414 ASP A O 1
ATOM 662 N N . VAL A 1 125 ? 16.005 7.375 26.104 1.00 24.55 415 VAL A N 1
ATOM 663 C CA . VAL A 1 125 ? 17.230 7.848 26.762 1.00 23.74 415 VAL A CA 1
ATOM 664 C C . VAL A 1 125 ? 17.174 9.341 27.174 1.00 24.05 415 VAL A C 1
ATOM 665 O O . VAL A 1 125 ? 17.585 9.711 28.305 1.00 23.07 415 VAL A O 1
ATOM 669 N N . ASP A 1 126 ? 16.672 10.204 26.297 1.00 24.26 416 ASP A N 1
ATOM 670 C CA . ASP A 1 126 ? 16.554 11.622 26.667 1.00 25.54 416 ASP A CA 1
ATOM 671 C C . ASP A 1 126 ? 15.618 11.833 27.862 1.00 24.72 416 ASP A C 1
ATOM 672 O O . ASP A 1 126 ? 15.920 12.647 28.742 1.00 24.05 416 ASP A O 1
ATOM 677 N N . GLU A 1 127 ? 14.501 11.100 27.891 1.00 25.30 417 GLU A N 1
ATOM 678 C CA . GLU A 1 127 ? 13.586 11.112 29.037 1.00 25.40 417 GLU A CA 1
ATOM 679 C C . GLU A 1 127 ? 14.286 10.642 30.307 1.00 24.19 417 GLU A C 1
ATOM 680 O O . GLU A 1 127 ? 14.123 11.252 31.336 1.00 23.08 417 GLU A O 1
ATOM 686 N N . LEU A 1 128 ? 15.062 9.559 30.217 1.00 23.15 418 LEU A N 1
ATOM 687 C CA . LEU A 1 128 ? 15.815 9.057 31.358 1.00 22.74 418 LEU A CA 1
ATOM 688 C C . LEU A 1 128 ? 16.811 10.129 31.839 1.00 21.36 418 LEU A C 1
ATOM 689 O O . LEU A 1 128 ? 16.943 10.365 33.032 1.00 21.45 418 LEU A O 1
ATOM 694 N N . VAL A 1 129 ? 17.462 10.832 30.921 1.00 21.82 419 VAL A N 1
ATOM 695 C CA . VAL A 1 129 ? 18.355 11.933 31.290 1.00 20.80 419 VAL A CA 1
ATOM 696 C C . VAL A 1 129 ? 17.595 13.013 32.077 1.00 20.77 419 VAL A C 1
ATOM 697 O O . VAL A 1 129 ? 18.074 13.500 33.108 1.00 20.25 419 VAL A O 1
ATOM 709 N N . ARG A 1 131 ? 14.865 12.509 33.904 1.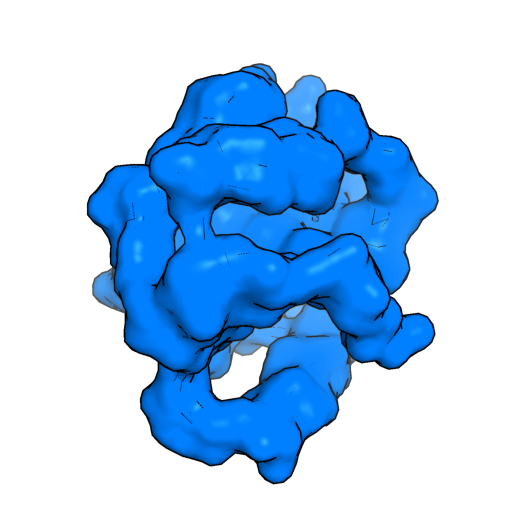00 21.38 421 ARG A N 1
ATOM 710 C CA . ARG A 1 131 ? 14.592 11.934 35.210 1.00 20.16 421 ARG A CA 1
ATOM 711 C C . ARG A 1 131 ? 15.803 12.090 36.142 1.00 20.04 421 ARG A C 1
ATOM 712 O O . ARG A 1 131 ? 15.660 12.471 37.318 1.00 21.35 421 ARG A O 1
ATOM 720 N N . ILE A 1 132 ? 16.987 11.781 35.631 1.00 19.05 422 ILE A N 1
ATOM 721 C CA . ILE A 1 132 ? 18.235 11.904 36.405 1.00 19.50 422 ILE A CA 1
ATOM 722 C C . ILE A 1 132 ? 18.535 13.334 36.846 1.00 20.65 422 ILE A C 1
ATOM 723 O O . ILE A 1 132 ? 18.850 13.584 38.035 1.00 20.34 422 ILE A O 1
ATOM 728 N N . VAL A 1 133 ? 18.387 14.284 35.918 1.00 21.46 423 VAL A N 1
ATOM 729 C CA . VAL A 1 133 ? 18.711 15.679 36.170 1.00 22.15 423 VAL A CA 1
ATOM 730 C C . VAL A 1 133 ? 17.762 16.260 37.203 1.00 22.09 423 VAL A C 1
ATOM 731 O O . VAL A 1 133 ? 18.120 17.181 37.933 1.00 22.40 423 VAL A O 1
ATOM 735 N N . GLN A 1 134 ? 16.545 15.744 37.240 1.00 21.67 424 GLN A N 1
ATOM 736 C CA . GLN A 1 134 ? 15.583 16.200 38.199 1.00 21.89 424 GLN A CA 1
ATOM 737 C C . GLN A 1 134 ? 15.949 15.820 39.632 1.00 21.01 424 GLN A C 1
ATOM 738 O O . GLN A 1 134 ? 15.529 16.478 40.560 1.00 23.14 424 GLN A O 1
ATOM 744 N N . GLN A 1 135 ? 16.721 14.763 39.826 1.00 20.97 425 GLN A N 1
ATOM 745 C CA . GLN A 1 135 ? 17.094 14.319 41.153 1.00 21.08 425 GLN A CA 1
ATOM 746 C C . GLN A 1 135 ? 18.536 14.624 41.544 1.00 21.17 425 GLN A C 1
ATOM 747 O O . GLN A 1 135 ? 18.850 14.633 42.735 1.00 21.25 425 GLN A O 1
ATOM 753 N N . ALA A 1 136 ? 19.420 14.811 40.570 1.00 21.94 426 ALA A N 1
ATOM 754 C CA . ALA A 1 136 ? 20.852 14.875 40.839 1.00 20.96 426 ALA A CA 1
ATOM 755 C C . ALA A 1 136 ? 21.245 16.187 41.505 1.00 22.28 426 ALA A C 1
ATOM 756 O O . ALA A 1 136 ? 20.785 17.270 41.120 1.00 22.41 426 ALA A O 1
ATOM 758 N N . LYS A 1 137 ? 22.109 16.078 42.516 1.00 23.27 427 LYS A N 1
ATOM 759 C CA . LYS A 1 137 ? 22.547 17.210 43.326 1.00 23.72 427 LYS A CA 1
ATOM 760 C C . LYS A 1 137 ? 24.082 17.158 43.435 1.00 22.93 427 LYS A C 1
ATOM 761 O O . LYS A 1 137 ? 24.665 16.089 43.368 1.00 22.97 427 LYS A O 1
ATOM 767 N N . PRO A 1 138 ? 24.735 18.300 43.634 1.00 22.18 428 PRO A N 1
ATOM 768 C CA . PRO A 1 138 ? 26.170 18.320 43.887 1.00 22.64 428 PRO A CA 1
ATOM 769 C C . PRO A 1 138 ? 26.573 17.300 44.917 1.00 22.83 428 PRO A C 1
ATOM 770 O O . PRO A 1 138 ? 25.885 17.122 45.940 1.00 20.98 428 PRO A O 1
ATOM 774 N N . ASN A 1 139 ? 27.685 16.641 44.618 1.00 23.18 429 ASN A N 1
ATOM 775 C CA . ASN A 1 139 ? 28.289 15.573 45.401 1.00 23.82 429 ASN A CA 1
ATOM 776 C C . ASN A 1 139 ? 27.716 14.170 45.063 1.00 23.22 429 ASN A C 1
ATOM 777 O O . ASN A 1 139 ? 28.173 13.178 45.612 1.00 25.96 429 ASN A O 1
ATOM 782 N N . ASP A 1 140 ? 26.720 14.072 44.188 1.00 22.04 430 ASP A N 1
ATOM 783 C CA . ASP A 1 140 ? 26.217 12.778 43.744 1.00 21.02 430 ASP A CA 1
ATOM 784 C C . ASP A 1 140 ? 27.199 12.100 42.794 1.00 20.51 430 ASP A C 1
ATOM 785 O O . ASP A 1 140 ? 28.078 12.741 42.177 1.00 20.59 430 ASP A O 1
ATOM 790 N N . HIS A 1 141 ? 27.007 10.798 42.666 1.00 20.66 431 HIS A N 1
ATOM 791 C CA . HIS A 1 141 ? 27.779 9.919 41.820 1.00 20.75 431 HIS A CA 1
ATOM 792 C C . HIS A 1 141 ? 26.828 9.155 40.914 1.00 20.19 431 HIS A C 1
ATOM 793 O O . HIS A 1 141 ? 26.043 8.300 41.402 1.00 19.70 431 HIS A O 1
ATOM 800 N N . ILE A 1 142 ? 26.857 9.506 39.622 1.00 19.30 432 ILE A N 1
ATOM 801 C CA . ILE A 1 142 ? 25.956 8.903 38.638 1.00 19.21 432 ILE A CA 1
ATOM 802 C C . ILE A 1 142 ? 26.685 7.734 37.994 1.00 18.88 432 ILE A C 1
ATOM 803 O O . ILE A 1 142 ? 27.632 7.908 37.234 1.00 18.34 432 ILE A O 1
ATOM 808 N N . LEU A 1 143 ? 26.211 6.534 38.272 1.00 19.02 433 LEU A N 1
ATOM 809 C CA . LEU A 1 143 ? 26.904 5.324 37.829 1.00 19.87 433 LEU A CA 1
ATOM 810 C C . LEU A 1 143 ? 26.117 4.704 36.659 1.00 20.31 433 LEU A C 1
ATOM 811 O O . LEU A 1 143 ? 24.989 4.185 36.845 1.00 22.06 433 LEU A O 1
ATOM 816 N N . ILE A 1 144 ? 26.701 4.755 35.471 1.00 19.38 434 ILE A N 1
ATOM 817 C CA . ILE A 1 144 ? 26.048 4.297 34.266 1.00 19.27 434 ILE A CA 1
ATOM 818 C C . ILE A 1 144 ? 26.538 2.886 33.935 1.00 19.83 434 ILE A C 1
ATOM 819 O O . ILE A 1 144 ? 27.694 2.682 33.654 1.00 22.04 434 ILE A O 1
ATOM 832 N N . SER A 1 146 ? 26.173 -0.373 31.599 1.00 22.98 436 SER A N 1
ATOM 833 C CA . SER A 1 146 ? 25.748 -0.882 30.275 1.00 23.31 436 SER A CA 1
ATOM 834 C C . SER A 1 146 ? 26.965 -1.347 29.563 1.00 24.34 436 SER A C 1
ATOM 835 O O . SER A 1 146 ? 28.002 -0.706 29.710 1.00 24.42 436 SER A O 1
ATOM 838 N N . ASN A 1 147 ? 26.870 -2.410 28.757 1.00 24.71 437 ASN A N 1
ATOM 839 C CA . ASN A 1 147 ? 28.022 -2.777 27.884 1.00 25.34 437 ASN A CA 1
ATOM 840 C C . ASN A 1 147 ? 27.886 -2.155 26.490 1.00 25.83 437 ASN A C 1
ATOM 841 O O . ASN A 1 147 ? 28.682 -2.432 25.620 1.00 28.02 437 ASN A O 1
ATOM 846 N N . GLY A 1 148 ? 26.912 -1.269 26.302 1.00 24.98 438 GLY A N 1
ATOM 847 C CA . GLY A 1 148 ? 26.736 -0.543 25.045 1.00 25.04 438 GLY A CA 1
ATOM 848 C C . GLY A 1 148 ? 26.809 0.966 25.188 1.00 24.00 438 GLY A C 1
ATOM 849 O O . GLY A 1 148 ? 27.113 1.487 26.284 1.00 23.31 438 GLY A O 1
ATOM 850 N N . ALA A 1 149 ? 26.494 1.671 24.113 1.00 23.13 439 ALA A N 1
ATOM 851 C CA . ALA A 1 149 ? 26.661 3.131 24.086 1.00 23.47 439 ALA A CA 1
ATOM 852 C C . ALA A 1 149 ? 25.595 3.880 24.892 1.00 22.86 439 ALA A C 1
ATOM 853 O O . ALA A 1 149 ? 25.806 5.049 25.269 1.00 22.26 439 ALA A O 1
ATOM 855 N N . PHE A 1 150 ? 24.429 3.242 25.083 1.00 24.65 440 PHE A N 1
ATOM 856 C CA . PHE A 1 150 ? 23.335 3.791 25.900 1.00 24.17 440 PHE A CA 1
ATOM 857 C C . PHE A 1 150 ? 22.983 5.184 25.389 1.00 24.72 440 PHE A C 1
ATOM 858 O O . PHE A 1 150 ? 22.794 6.111 26.179 1.00 24.19 440 PHE A O 1
ATOM 866 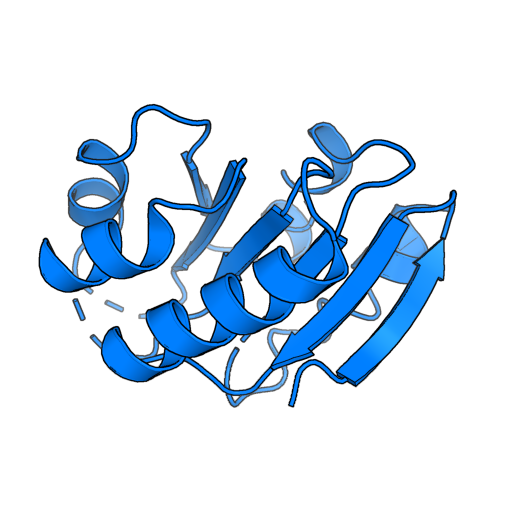N N . GLY A 1 151 ? 22.947 5.324 24.059 1.00 25.85 441 GLY A N 1
ATOM 867 C CA . GLY A 1 151 ? 22.622 6.589 23.363 1.00 26.24 441 GLY A CA 1
ATOM 868 C C . GLY A 1 151 ? 23.553 7.747 23.629 1.00 26.47 441 GLY A C 1
ATOM 869 O O . GLY A 1 151 ? 23.209 8.903 23.380 1.00 27.94 441 GLY A O 1
ATOM 870 N N . GLY A 1 152 ? 24.748 7.441 24.105 1.00 26.37 442 GLY A N 1
ATOM 871 C CA . GLY A 1 152 ? 25.656 8.446 24.583 1.00 25.59 442 GLY A CA 1
ATOM 872 C C . GLY A 1 152 ? 25.191 9.165 25.834 1.00 24.12 442 GLY A C 1
ATOM 873 O O . GLY A 1 152 ? 25.395 10.368 25.976 1.00 23.61 442 GLY A O 1
ATOM 874 N N . ILE A 1 153 ? 24.606 8.433 26.769 1.00 23.64 443 ILE A N 1
ATOM 875 C CA . ILE A 1 153 ? 23.956 9.064 27.909 1.00 23.07 443 ILE A CA 1
ATOM 876 C C . ILE A 1 153 ? 24.956 9.775 28.811 1.00 23.10 443 ILE A C 1
ATOM 877 O O . ILE A 1 153 ? 24.633 10.827 29.385 1.00 22.20 443 ILE A O 1
ATOM 882 N N . HIS A 1 154 ? 26.192 9.279 28.909 1.00 23.04 444 HIS A N 1
ATOM 883 C CA . HIS A 1 154 ? 27.165 10.011 29.712 1.00 23.71 444 HIS A CA 1
ATOM 884 C C . HIS A 1 154 ? 27.441 11.417 29.176 1.00 23.36 444 HIS A C 1
ATOM 885 O O . HIS A 1 154 ? 27.549 12.364 29.969 1.00 23.32 444 HIS A O 1
ATOM 892 N N A GLN A 1 155 ? 27.547 11.572 27.856 0.50 23.90 445 GLN A N 1
ATOM 893 N N B GLN A 1 155 ? 27.542 11.546 27.854 0.50 23.75 445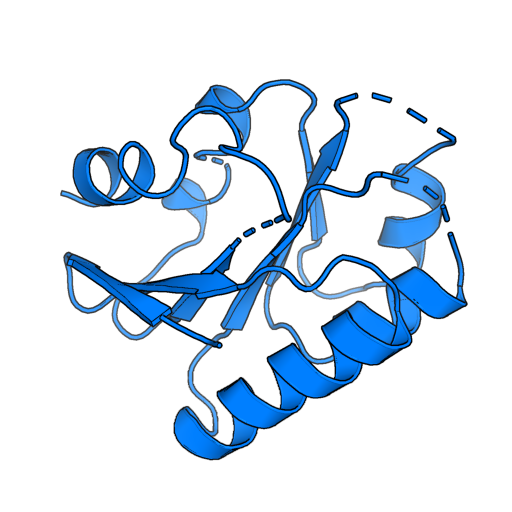 GLN A N 1
ATOM 894 C CA A GLN A 1 155 ? 27.703 12.910 27.252 0.50 24.95 445 GLN A CA 1
ATOM 895 C CA B GLN A 1 155 ? 27.694 12.849 27.192 0.50 24.70 445 GLN A CA 1
ATOM 896 C C A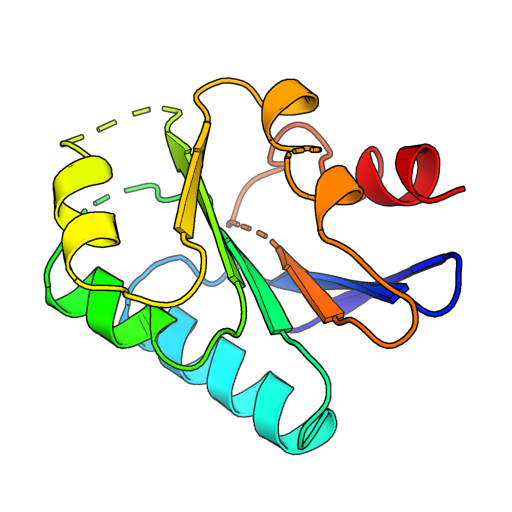 GLN A 1 155 ? 26.450 13.736 27.400 0.50 25.23 445 GLN A C 1
ATOM 897 C C B GLN A 1 155 ? 26.467 13.709 27.388 0.50 25.07 445 GLN A C 1
ATOM 898 O O A GLN A 1 155 ? 26.523 14.949 27.650 0.50 26.25 445 GLN A O 1
ATOM 899 O O B GLN A 1 155 ? 26.575 14.909 27.683 0.50 26.14 445 GLN A O 1
ATOM 910 N 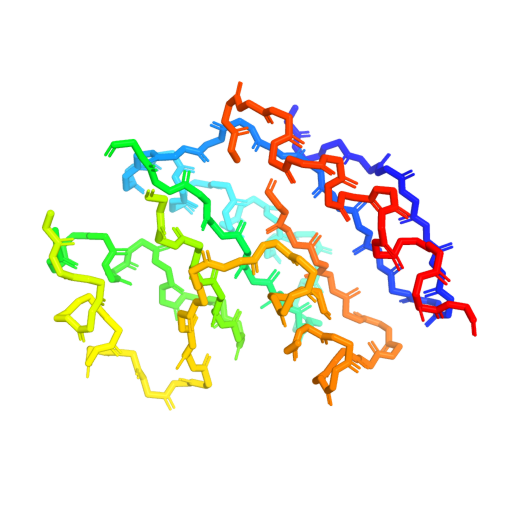N . LYS A 1 156 ? 25.296 13.097 27.230 1.00 25.18 446 LYS A N 1
ATOM 911 C CA . LYS A 1 156 ? 24.014 13.787 27.451 1.00 25.56 446 LYS A CA 1
ATOM 912 C C . LYS A 1 156 ? 23.907 14.392 28.847 1.00 25.40 446 LYS A C 1
ATOM 913 O O . LYS A 1 156 ? 23.478 15.548 29.017 1.00 26.93 446 LYS A O 1
ATOM 919 N N . LEU A 1 157 ? 24.305 13.620 29.840 1.00 25.99 447 LEU A N 1
ATOM 920 C CA . LEU A 1 157 ? 24.318 14.082 31.232 1.00 25.89 447 LEU A CA 1
ATOM 921 C C . LEU A 1 157 ? 25.306 15.217 31.473 1.00 27.03 447 LEU A C 1
ATOM 922 O O . LEU A 1 157 ? 24.939 16.214 32.102 1.00 29.17 447 LEU A O 1
ATOM 927 N N . LEU A 1 158 ? 26.538 15.099 31.000 1.00 28.18 448 LEU A N 1
ATOM 928 C CA . LEU A 1 158 ? 27.520 16.155 31.189 1.00 30.47 448 LEU A CA 1
ATOM 929 C C . LEU A 1 158 ? 27.024 17.470 30.588 1.00 31.61 448 LEU A C 1
ATOM 930 O O . LEU A 1 158 ? 27.188 18.530 31.196 1.00 33.28 448 LEU A O 1
ATOM 935 N N . THR A 1 159 ? 26.378 17.399 29.432 1.00 31.17 449 THR A N 1
ATOM 936 C CA . THR A 1 159 ? 25.744 18.574 28.859 1.00 32.77 449 THR A CA 1
ATOM 937 C C . THR A 1 159 ? 24.556 19.053 29.696 1.00 32.48 449 THR A C 1
ATOM 938 O O . THR A 1 159 ? 24.500 20.219 30.056 1.00 32.31 449 THR A O 1
ATOM 942 N N . ALA A 1 160 ? 23.641 18.156 30.046 1.00 32.14 450 ALA A N 1
ATOM 943 C CA . ALA A 1 160 ? 22.403 18.556 30.711 1.00 33.49 450 ALA A CA 1
ATOM 944 C C . ALA A 1 160 ? 22.631 19.083 32.135 1.00 35.26 450 ALA A C 1
ATOM 945 O O . ALA A 1 160 ? 21.897 19.967 32.585 1.00 36.79 450 ALA A O 1
ATOM 947 N N . LEU A 1 161 ? 23.642 18.560 32.823 1.00 36.30 451 LEU A N 1
ATOM 948 C CA . LEU A 1 161 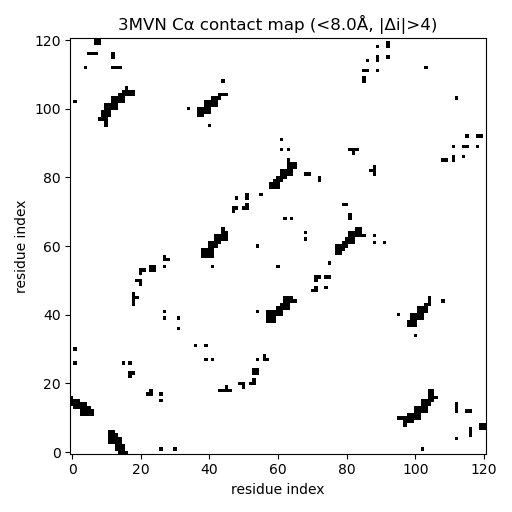? 23.970 18.965 34.195 1.00 38.12 451 LEU A CA 1
ATOM 949 C C . LEU A 1 161 ? 24.679 20.317 34.310 1.00 41.82 451 LEU A C 1
ATOM 950 O O . LEU A 1 161 ? 25.006 20.751 35.417 1.00 43.29 451 LEU A O 1
ATOM 955 N N . ALA A 1 162 ? 24.950 20.958 33.174 1.00 44.92 452 ALA A N 1
ATOM 956 C CA . ALA A 1 162 ? 25.525 22.305 33.125 1.00 47.34 452 ALA A CA 1
ATOM 957 C C . ALA A 1 162 ? 24.455 23.323 32.730 1.00 49.27 452 ALA A C 1
ATOM 958 O O . ALA A 1 162 ? 23.865 23.978 33.601 1.00 51.31 452 ALA A O 1
#

Organism: Haemophilus ducreyi (strain 35000HP / ATCC 700724) (NCBI:txid233412)

Foldseek 3Di:
DQDFPDAFQQETETEDADADLVSLLVVVVVVCVVLPPFAEEEEHEHVACSNLVSCAVHQAYEYADCVPCVRRCVVHPRHYYYDPDLLVSLCCLVPDHRSYYYYYHNDCSVVSSVVVNVVSD

Solvent-accessible surface area: 6455 Å² total

Nearest PDB structures (foldseek):
  3mvn-assembly1_A  TM=1.008E+00  e=1.508E-25  [Haemophilus] ducreyi 35000HP
  3hn7-assembly1_A  TM=9.265E-01  e=2.924E-11  Psychrobacter arcticus 273-4
  1j6u-assembly1_A  TM=8.765E-01  e=3.983E-08  Thermotoga maritima
  1gqy-assembly1_A  TM=7.908E-01  e=7.428E-07  Haemophilus influenzae
  3zl8-assembly1_A  TM=7.176E-01  e=7.230E-06  Thermotoga maritima